Protein AF-A0A833LSD0-F1 (afdb_monomer)

Sequence (113 aa):
MGGLELAQLRVDGWGEDTLPTLRARLAQLRRERMAVIELQVPLLDPASARMATAIEALGFVFSGVSPGVTPAQDRLVYNHVADPGFDYDAPNIHSELGQRLRAQMRAQAAASA

Foldseek 3Di:
DDDQQEAEAEDPDDDPCPLVVVLVVVVVVLVVVHQKYKYKYFPPDPVCVVCVVVCVVSLWAFDAWDDDPDSRRIITITMHGSDPPDDLPPDPDPDPVSVVSSVSNVVSNVVVD

Radius of gyration: 14.32 Å; Cα contacts (8 Å, |Δi|>4): 148; chains: 1; bounding box: 40×34×36 Å

Structure (mmCIF, N/CA/C/O backbone):
data_AF-A0A833LSD0-F1
#
_entry.id   AF-A0A833LSD0-F1
#
loop_
_atom_site.group_PDB
_atom_site.id
_atom_site.type_symbol
_atom_site.label_atom_id
_atom_site.label_alt_id
_atom_site.label_comp_id
_atom_site.label_asym_id
_atom_site.label_entity_id
_atom_site.label_seq_id
_atom_site.pdbx_PDB_ins_code
_atom_site.Cartn_x
_atom_site.Cartn_y
_atom_site.Cartn_z
_atom_site.occupancy
_atom_site.B_iso_or_equiv
_atom_site.auth_seq_id
_atom_site.auth_comp_id
_atom_site.auth_asym_id
_atom_site.auth_atom_id
_atom_site.pdbx_PDB_model_num
ATOM 1 N N . MET A 1 1 ? -27.022 2.837 2.370 1.00 37.03 1 MET A N 1
ATOM 2 C CA . MET A 1 1 ? -25.778 2.150 1.971 1.00 37.03 1 MET A CA 1
ATOM 3 C C . MET A 1 1 ? -24.794 3.229 1.564 1.00 37.03 1 MET A C 1
ATOM 5 O O . MET A 1 1 ? -24.939 3.772 0.478 1.00 37.03 1 MET A O 1
ATOM 9 N N . GLY A 1 2 ? -23.915 3.656 2.472 1.00 48.31 2 GLY A N 1
ATOM 10 C CA . GLY A 1 2 ? -22.852 4.600 2.118 1.00 48.31 2 GLY A CA 1
ATOM 11 C C . GLY A 1 2 ? -21.802 3.843 1.316 1.00 48.31 2 GLY A C 1
ATOM 12 O O . GLY A 1 2 ? -21.337 2.804 1.777 1.00 48.31 2 GLY A O 1
ATOM 13 N N . GLY A 1 3 ? -21.509 4.285 0.094 1.00 56.97 3 GLY A N 1
ATOM 14 C CA . GLY A 1 3 ? -20.391 3.730 -0.665 1.00 56.97 3 GLY A CA 1
ATOM 15 C C . GLY A 1 3 ? -19.083 4.020 0.069 1.00 56.97 3 GLY A C 1
ATOM 16 O O . GLY A 1 3 ? -18.937 5.089 0.655 1.00 56.97 3 GLY A O 1
ATOM 17 N N . LEU A 1 4 ? -18.148 3.071 0.057 1.00 66.25 4 LEU A N 1
ATOM 18 C CA . LEU A 1 4 ? -16.778 3.336 0.490 1.00 66.25 4 LEU A CA 1
ATOM 19 C C . LEU A 1 4 ? -16.165 4.335 -0.496 1.00 66.25 4 LEU A C 1
ATOM 21 O O . LEU A 1 4 ? -15.984 4.011 -1.671 1.00 66.25 4 LEU A O 1
ATOM 25 N N . GLU A 1 5 ? -15.878 5.551 -0.037 1.00 86.62 5 GLU A N 1
ATOM 26 C CA . GLU A 1 5 ? -15.186 6.545 -0.856 1.00 86.62 5 GLU A CA 1
ATOM 27 C C . GLU A 1 5 ? -13.718 6.140 -0.999 1.00 86.62 5 GLU A C 1
ATOM 29 O O . GLU A 1 5 ? -12.926 6.229 -0.057 1.00 86.62 5 GLU A O 1
ATOM 34 N N . LEU A 1 6 ? -13.380 5.646 -2.191 1.00 89.31 6 LEU A N 1
ATOM 35 C CA . LEU A 1 6 ? -12.045 5.193 -2.558 1.00 89.31 6 LEU A CA 1
ATOM 36 C C . LEU A 1 6 ? -11.319 6.281 -3.350 1.00 89.31 6 LEU A C 1
ATOM 38 O O . LEU A 1 6 ? -11.783 6.700 -4.411 1.00 89.31 6 LEU A O 1
ATOM 42 N N . ALA A 1 7 ? -10.146 6.685 -2.873 1.00 94.06 7 ALA A N 1
ATOM 43 C CA . ALA A 1 7 ? -9.191 7.457 -3.657 1.00 94.06 7 ALA A CA 1
ATOM 44 C C . ALA A 1 7 ? -8.123 6.527 -4.228 1.00 94.06 7 ALA A C 1
ATOM 46 O O . ALA A 1 7 ? -7.646 5.632 -3.534 1.00 94.06 7 ALA A O 1
ATOM 47 N N . GLN A 1 8 ? -7.702 6.776 -5.465 1.00 94.69 8 GLN A N 1
ATOM 48 C CA . GLN A 1 8 ? -6.577 6.073 -6.075 1.00 94.69 8 GLN A CA 1
ATOM 49 C C . GLN A 1 8 ? -5.452 7.062 -6.364 1.00 94.69 8 GLN A C 1
ATOM 51 O O . GLN A 1 8 ? -5.643 8.071 -7.044 1.00 94.69 8 GLN A O 1
ATOM 56 N N . LEU A 1 9 ? -4.268 6.755 -5.852 1.00 95.25 9 LEU A N 1
ATOM 57 C CA . LEU A 1 9 ? -3.020 7.434 -6.149 1.00 95.25 9 LEU A CA 1
ATOM 58 C C . LEU A 1 9 ? -2.149 6.513 -6.991 1.00 95.25 9 LEU A C 1
ATOM 60 O O . LEU A 1 9 ? -1.999 5.325 -6.707 1.00 95.25 9 LEU A O 1
ATOM 64 N N . ARG A 1 10 ? -1.534 7.079 -8.022 1.00 94.62 10 ARG A N 1
ATOM 65 C CA . ARG A 1 10 ? -0.635 6.354 -8.909 1.00 94.62 10 ARG A CA 1
ATOM 66 C C . ARG A 1 10 ? 0.699 7.075 -8.984 1.00 94.62 10 ARG A C 1
ATOM 68 O O . ARG A 1 10 ? 0.742 8.275 -9.235 1.00 94.62 10 ARG A O 1
ATOM 75 N N . VAL A 1 11 ? 1.776 6.328 -8.774 1.00 94.12 11 VAL A N 1
ATOM 76 C CA . VAL A 1 11 ? 3.145 6.797 -9.002 1.00 94.12 11 VAL A CA 1
ATOM 77 C C . VAL A 1 11 ? 3.595 6.248 -10.344 1.00 94.12 11 VAL A C 1
ATOM 79 O O . VAL A 1 11 ? 3.687 5.035 -10.516 1.00 94.12 11 VAL A O 1
ATOM 82 N N . ASP A 1 12 ? 3.844 7.124 -11.309 1.00 89.94 12 ASP A N 1
ATOM 83 C CA . ASP A 1 12 ? 4.351 6.722 -12.627 1.00 89.94 12 ASP A CA 1
ATOM 84 C C . ASP A 1 12 ? 5.882 6.719 -12.697 1.00 89.94 12 ASP A C 1
ATOM 86 O O . ASP A 1 12 ? 6.455 6.057 -13.556 1.00 89.94 12 ASP A O 1
ATOM 90 N N . GLY A 1 13 ? 6.547 7.398 -11.760 1.00 87.38 13 GLY A N 1
ATOM 91 C CA . GLY A 1 13 ? 7.999 7.410 -11.638 1.00 87.38 13 GLY A CA 1
ATOM 92 C C . GLY A 1 13 ? 8.463 7.976 -10.299 1.00 87.38 13 GLY A C 1
ATOM 93 O O . GLY A 1 13 ? 7.732 8.703 -9.617 1.00 87.38 13 GLY A O 1
ATOM 94 N N . TRP A 1 14 ? 9.692 7.631 -9.926 1.00 89.88 14 TRP A N 1
ATOM 95 C CA . TRP A 1 14 ? 10.314 8.054 -8.677 1.00 89.88 14 TRP A CA 1
ATOM 96 C C . TRP A 1 14 ? 11.305 9.194 -8.912 1.00 89.88 14 TRP A C 1
ATOM 98 O O . TRP A 1 14 ? 12.253 9.058 -9.681 1.00 89.88 14 TRP A O 1
ATOM 108 N N . GLY A 1 15 ? 11.094 10.306 -8.215 1.00 89.56 15 GLY A N 1
ATOM 109 C CA . GLY A 1 15 ? 12.023 11.426 -8.102 1.00 89.56 15 GLY A CA 1
ATOM 110 C C . GLY A 1 15 ? 12.193 11.835 -6.640 1.00 89.56 15 GLY A C 1
ATOM 111 O O . GLY A 1 15 ? 11.536 11.288 -5.751 1.00 89.56 15 GLY A O 1
ATOM 112 N N . GLU A 1 16 ? 13.062 12.812 -6.386 1.00 86.44 16 GLU A N 1
ATOM 113 C CA . GLU A 1 16 ? 13.360 13.290 -5.025 1.00 86.44 16 GLU A CA 1
ATOM 114 C C . GLU A 1 16 ? 12.104 13.815 -4.298 1.00 86.44 16 GLU A C 1
ATOM 116 O O . GLU A 1 16 ? 11.934 13.600 -3.097 1.00 86.44 16 GLU A O 1
ATOM 121 N N . ASP A 1 17 ? 11.157 14.389 -5.046 1.00 90.75 17 ASP A N 1
ATOM 122 C CA . ASP A 1 17 ? 9.934 14.993 -4.505 1.00 90.75 17 ASP A CA 1
ATOM 123 C C . ASP A 1 17 ? 8.738 14.034 -4.393 1.00 90.75 17 ASP A C 1
ATOM 125 O O . ASP A 1 17 ? 7.671 14.427 -3.903 1.00 90.75 17 ASP A O 1
ATOM 129 N N . THR A 1 18 ? 8.871 12.770 -4.817 1.00 91.88 18 THR A N 1
ATOM 130 C CA . THR A 1 18 ? 7.730 11.839 -4.862 1.00 91.88 18 THR A CA 1
ATOM 131 C C . THR A 1 18 ? 7.163 11.571 -3.467 1.00 91.88 18 THR A C 1
ATOM 133 O O . THR A 1 18 ? 5.950 11.658 -3.274 1.00 91.88 18 THR A O 1
ATOM 136 N N . LEU A 1 19 ? 8.012 11.297 -2.470 1.00 92.06 19 LEU A N 1
ATOM 137 C CA . LEU A 1 19 ? 7.556 11.043 -1.096 1.00 92.06 19 LEU A CA 1
ATOM 138 C C . LEU A 1 19 ? 6.952 12.286 -0.417 1.00 92.06 19 LEU A C 1
ATOM 140 O O . LEU A 1 19 ? 5.851 12.174 0.134 1.00 92.06 19 LEU A O 1
ATOM 144 N N . PRO A 1 20 ? 7.593 13.474 -0.459 1.00 93.25 20 PRO A N 1
ATOM 145 C CA . PRO A 1 20 ? 6.971 14.712 0.007 1.00 93.25 20 PRO A CA 1
ATOM 146 C C . PRO A 1 20 ? 5.598 14.968 -0.623 1.00 93.25 20 PRO A C 1
ATOM 148 O O . PRO A 1 20 ? 4.647 15.302 0.091 1.00 93.25 20 PRO A O 1
ATOM 151 N N . THR A 1 21 ? 5.476 14.748 -1.935 1.00 94.25 21 THR A N 1
ATOM 152 C CA . THR A 1 21 ? 4.219 14.917 -2.673 1.00 94.25 21 THR A CA 1
ATOM 153 C C . THR A 1 21 ? 3.167 13.908 -2.224 1.00 94.25 21 THR A C 1
ATOM 155 O O . THR A 1 21 ? 2.032 14.292 -1.937 1.00 94.25 21 THR A O 1
ATOM 158 N N . LEU A 1 22 ? 3.539 12.632 -2.093 1.00 94.38 22 LEU A N 1
ATOM 159 C CA . LEU A 1 22 ? 2.652 11.567 -1.621 1.00 94.38 22 LEU A CA 1
ATOM 160 C C . LEU A 1 22 ? 2.101 11.878 -0.226 1.00 94.38 22 LEU A C 1
ATOM 162 O O . LEU A 1 22 ? 0.896 11.783 -0.004 1.00 94.38 22 LEU A O 1
ATOM 166 N N . ARG A 1 23 ? 2.958 12.330 0.696 1.00 94.00 23 ARG A N 1
ATOM 167 C CA . ARG A 1 23 ? 2.546 12.749 2.042 1.00 94.00 23 ARG A CA 1
ATOM 168 C C . ARG A 1 23 ? 1.565 13.923 2.004 1.00 94.00 23 ARG A C 1
ATOM 170 O O . ARG A 1 23 ? 0.569 13.913 2.726 1.00 94.00 23 ARG A O 1
ATOM 177 N N . ALA A 1 24 ? 1.823 14.928 1.167 1.00 94.69 24 ALA A N 1
ATOM 178 C CA . ALA A 1 24 ? 0.929 16.076 1.020 1.00 94.69 24 ALA A CA 1
ATOM 179 C C . ALA A 1 24 ? -0.445 15.665 0.460 1.00 94.69 24 ALA A C 1
ATOM 181 O O . ALA A 1 24 ? -1.476 16.114 0.968 1.00 94.69 24 ALA A O 1
ATOM 182 N N . ARG A 1 25 ? -0.466 14.767 -0.535 1.00 94.56 25 ARG A N 1
ATOM 183 C CA . ARG A 1 25 ? -1.700 14.202 -1.103 1.00 94.56 25 ARG A CA 1
ATOM 184 C C . ARG A 1 25 ? -2.463 13.357 -0.093 1.00 94.56 25 ARG A C 1
ATOM 186 O O . ARG A 1 25 ? -3.663 13.549 0.050 1.00 94.56 25 ARG A O 1
ATOM 193 N N . LEU A 1 26 ? -1.780 12.507 0.669 1.00 92.75 26 LEU A N 1
ATOM 194 C CA . LEU A 1 26 ? -2.393 11.732 1.747 1.00 92.75 26 LEU A CA 1
ATOM 195 C C . LEU A 1 26 ? -3.076 12.647 2.776 1.00 92.75 26 LEU A C 1
ATOM 197 O O . LEU A 1 26 ? -4.233 12.433 3.129 1.00 92.75 26 LEU A O 1
ATOM 201 N N . ALA A 1 27 ? -2.397 13.712 3.213 1.00 91.69 27 ALA A N 1
ATOM 202 C CA . ALA A 1 27 ? -2.973 14.681 4.144 1.00 91.69 27 ALA A CA 1
ATOM 203 C C . ALA A 1 27 ? -4.194 15.414 3.559 1.00 91.69 27 ALA A C 1
ATOM 205 O O . ALA A 1 27 ? -5.128 15.732 4.293 1.00 91.69 27 ALA A O 1
ATOM 206 N N . GLN A 1 28 ? -4.194 15.689 2.252 1.00 93.56 28 GLN A N 1
ATOM 207 C CA . GLN A 1 28 ? -5.343 16.263 1.554 1.00 93.56 28 GLN A CA 1
ATOM 208 C C . GLN A 1 28 ? -6.534 15.293 1.543 1.00 93.56 28 GLN A C 1
ATOM 210 O O . GLN A 1 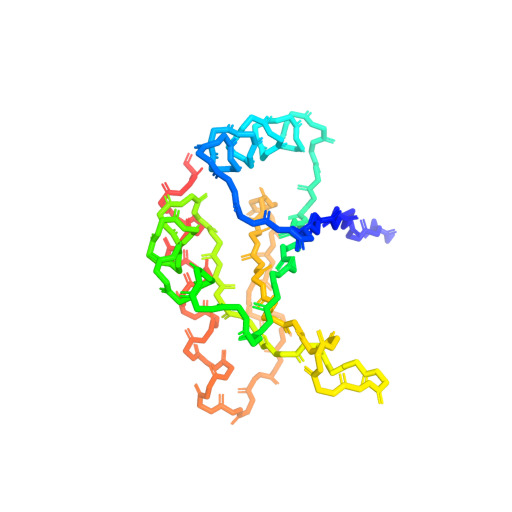28 ? -7.610 15.669 1.999 1.00 93.56 28 GLN A O 1
ATOM 215 N N . LEU A 1 29 ? -6.329 14.046 1.118 1.00 92.25 29 LEU A N 1
ATOM 216 C CA . LEU A 1 29 ? -7.388 13.032 1.029 1.00 92.25 29 LEU A CA 1
ATOM 217 C C . LEU A 1 29 ? -7.999 12.697 2.398 1.00 92.25 29 LEU A C 1
ATOM 219 O O . LEU A 1 29 ? -9.204 12.485 2.508 1.00 92.25 29 LEU A O 1
ATOM 223 N N . ARG A 1 30 ? -7.195 12.734 3.471 1.00 86.94 30 ARG A N 1
ATOM 224 C CA . ARG A 1 30 ? -7.703 12.609 4.849 1.00 86.94 30 ARG A CA 1
ATOM 225 C C . ARG A 1 30 ? -8.660 13.745 5.221 1.00 86.94 30 ARG A C 1
ATOM 227 O O . ARG A 1 30 ? -9.668 13.496 5.873 1.00 86.94 30 ARG A O 1
ATOM 234 N N . ARG A 1 31 ? -8.383 14.987 4.800 1.00 89.31 31 ARG A N 1
ATOM 235 C CA . ARG A 1 31 ? -9.299 16.127 5.020 1.00 89.31 31 ARG A CA 1
ATOM 236 C C . ARG A 1 31 ? -10.578 16.011 4.196 1.00 89.31 31 ARG A C 1
ATOM 238 O O . ARG A 1 31 ? -11.626 16.461 4.648 1.00 89.31 31 ARG A O 1
ATOM 245 N N . GLU A 1 32 ? -10.492 15.393 3.024 1.00 89.94 32 GLU A N 1
ATOM 246 C CA . GLU A 1 32 ? -11.641 15.096 2.160 1.00 89.94 32 GLU A CA 1
ATOM 247 C C . GLU A 1 32 ? -12.495 13.930 2.691 1.00 89.94 32 GLU A C 1
ATOM 249 O O . GLU A 1 32 ? -13.589 13.714 2.189 1.00 89.94 32 GLU A O 1
ATOM 254 N N . ARG A 1 33 ? -12.060 13.263 3.774 1.00 86.75 33 ARG A N 1
ATOM 255 C CA . ARG A 1 33 ? -12.742 12.134 4.434 1.00 86.75 33 ARG A CA 1
ATOM 256 C C . ARG A 1 33 ? -12.883 10.890 3.552 1.00 86.75 33 ARG A C 1
ATOM 258 O O . ARG A 1 33 ? -13.816 10.114 3.736 1.00 86.75 33 ARG A O 1
ATOM 265 N N . MET A 1 34 ? -11.913 10.661 2.664 1.00 90.19 34 MET A N 1
ATOM 266 C CA . MET A 1 34 ? -11.828 9.409 1.909 1.00 90.19 34 MET A CA 1
ATOM 267 C C . MET A 1 34 ? -11.699 8.228 2.872 1.00 90.19 34 MET A C 1
ATOM 269 O O . MET A 1 34 ? -10.853 8.249 3.767 1.00 90.19 34 MET A O 1
ATOM 273 N N . ALA A 1 35 ? -12.518 7.196 2.680 1.00 88.88 35 ALA A N 1
ATOM 274 C CA . ALA A 1 35 ? -12.544 6.028 3.556 1.00 88.88 35 ALA A CA 1
ATOM 275 C C . ALA A 1 35 ? -11.315 5.134 3.342 1.00 88.88 35 ALA A C 1
ATOM 277 O O . ALA A 1 35 ? -10.723 4.618 4.294 1.00 88.88 35 ALA A O 1
ATOM 278 N N . VAL A 1 36 ? -10.917 4.973 2.077 1.00 90.50 36 VAL A N 1
ATOM 279 C CA . VAL A 1 36 ? -9.776 4.151 1.668 1.00 90.50 36 VAL A CA 1
ATOM 280 C C . VAL A 1 36 ? -8.962 4.899 0.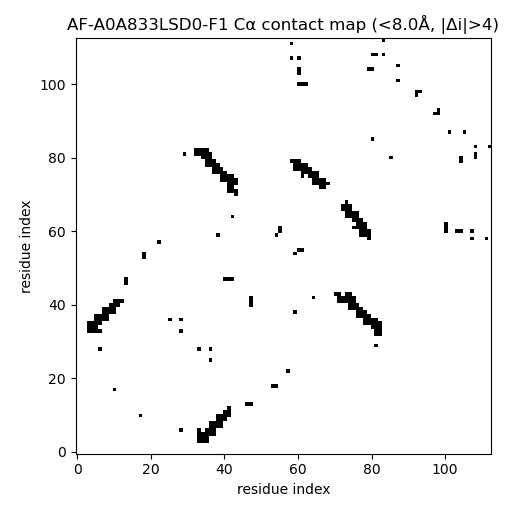622 1.00 90.50 36 VAL A C 1
ATOM 282 O O . VAL A 1 36 ? -9.508 5.534 -0.281 1.00 90.50 36 VAL A O 1
ATOM 285 N N . ILE A 1 37 ? -7.641 4.817 0.737 1.00 94.56 37 ILE A N 1
ATOM 286 C CA . ILE A 1 37 ? -6.702 5.378 -0.229 1.00 94.56 37 ILE A CA 1
ATOM 287 C C . ILE A 1 37 ? -5.829 4.237 -0.738 1.00 94.56 37 ILE A C 1
ATOM 289 O O . ILE A 1 37 ? -5.024 3.677 0.007 1.00 94.56 37 ILE A O 1
ATOM 293 N N . GLU A 1 38 ? -5.984 3.907 -2.012 1.00 95.56 38 GLU A N 1
ATOM 294 C CA . GLU A 1 38 ? -5.152 2.935 -2.707 1.00 95.56 38 GLU A CA 1
ATOM 295 C C . GLU A 1 38 ? -3.975 3.654 -3.372 1.00 95.56 38 GLU A C 1
ATOM 297 O O . GLU A 1 38 ? -4.147 4.666 -4.049 1.00 95.56 38 GLU A O 1
ATOM 302 N N . LEU A 1 39 ? -2.771 3.126 -3.198 1.00 96.88 39 LEU A N 1
ATOM 303 C CA . LEU A 1 39 ? -1.553 3.588 -3.841 1.00 96.88 39 LEU A CA 1
ATOM 304 C C . LEU A 1 39 ? -1.014 2.492 -4.758 1.00 96.88 39 LEU A C 1
ATOM 306 O O . LEU A 1 39 ? -0.719 1.385 -4.315 1.00 96.88 39 LEU A O 1
ATOM 310 N N . GLN A 1 40 ? -0.819 2.833 -6.028 1.00 96.69 40 GLN A N 1
ATOM 311 C CA . GLN A 1 40 ? -0.230 1.949 -7.025 1.00 96.69 40 GLN A CA 1
ATOM 312 C C . GLN A 1 40 ? 1.153 2.458 -7.435 1.00 96.69 40 GLN A C 1
ATOM 314 O O . GLN A 1 40 ? 1.282 3.571 -7.956 1.00 96.69 40 GLN A O 1
ATOM 319 N N . VAL A 1 41 ? 2.179 1.623 -7.276 1.00 96.25 41 VAL A N 1
ATOM 320 C CA . VAL A 1 41 ? 3.561 1.938 -7.680 1.00 96.25 41 VAL A CA 1
ATOM 321 C C . VAL A 1 41 ? 4.079 0.930 -8.711 1.00 96.25 41 VAL A C 1
ATOM 323 O O . VAL A 1 41 ? 3.595 -0.202 -8.729 1.00 96.25 41 VAL A O 1
ATOM 326 N N . PRO A 1 42 ? 5.029 1.296 -9.591 1.00 94.69 42 PRO A N 1
ATOM 327 C CA . PRO A 1 42 ? 5.502 0.402 -10.648 1.00 94.69 42 PRO A CA 1
ATOM 328 C C . PRO A 1 42 ? 6.202 -0.827 -10.056 1.00 94.69 42 PRO A C 1
ATOM 330 O O . PRO A 1 42 ? 7.086 -0.675 -9.214 1.00 94.69 42 PRO A O 1
ATOM 333 N N . LEU A 1 43 ? 5.836 -2.039 -10.479 1.00 93.62 43 LEU A N 1
ATOM 334 C CA . LEU A 1 43 ? 6.397 -3.270 -9.909 1.00 93.62 43 LEU A CA 1
ATOM 335 C C . LEU A 1 43 ? 7.852 -3.498 -10.332 1.00 93.62 43 LEU A C 1
ATOM 337 O O . LEU A 1 43 ? 8.674 -3.891 -9.509 1.00 93.62 43 LEU A O 1
ATOM 341 N N . LEU A 1 44 ? 8.174 -3.237 -11.602 1.00 92.50 44 LEU A N 1
ATOM 342 C CA . LEU A 1 44 ? 9.508 -3.488 -12.158 1.00 92.50 44 LEU A CA 1
ATOM 343 C C . LEU A 1 44 ? 10.514 -2.351 -11.925 1.00 92.50 44 LEU A C 1
ATOM 345 O O . LEU A 1 44 ? 11.677 -2.500 -12.292 1.00 92.50 44 LEU A O 1
ATOM 349 N N . ASP A 1 45 ? 10.107 -1.233 -11.319 1.00 92.56 45 ASP A N 1
ATOM 350 C CA . ASP A 1 45 ? 11.037 -0.152 -10.982 1.00 92.56 45 ASP A CA 1
ATOM 351 C C . ASP A 1 45 ? 11.780 -0.471 -9.665 1.00 92.56 45 ASP A C 1
ATOM 353 O O . ASP A 1 45 ? 11.145 -0.559 -8.607 1.00 92.56 45 ASP A O 1
ATOM 357 N N . PRO A 1 46 ? 13.124 -0.591 -9.665 1.00 91.44 46 PRO A N 1
ATOM 358 C CA . PRO A 1 46 ? 13.902 -0.857 -8.452 1.00 91.44 46 PRO A CA 1
ATOM 359 C C . PRO A 1 46 ? 13.765 0.219 -7.364 1.00 91.44 46 PRO A C 1
ATOM 361 O O . PRO A 1 46 ? 14.048 -0.033 -6.189 1.00 91.44 46 PRO A O 1
ATOM 364 N N . ALA A 1 47 ? 13.373 1.447 -7.716 1.00 92.62 47 ALA A N 1
ATOM 365 C CA . ALA A 1 47 ? 13.063 2.479 -6.733 1.00 92.62 47 ALA A CA 1
ATOM 366 C C . ALA A 1 47 ? 11.834 2.124 -5.883 1.00 92.62 47 ALA A C 1
ATOM 368 O O . ALA A 1 47 ? 11.841 2.432 -4.693 1.00 92.62 47 ALA A O 1
ATOM 369 N N . SER A 1 48 ? 10.856 1.384 -6.413 1.00 92.56 48 SER A N 1
ATOM 370 C CA . SER A 1 48 ? 9.681 0.949 -5.643 1.00 92.56 48 SER A CA 1
ATOM 371 C C . SER A 1 48 ? 10.067 0.084 -4.443 1.00 92.56 48 SER A C 1
ATOM 373 O O . SER A 1 48 ? 9.568 0.303 -3.342 1.00 92.56 48 SER A O 1
ATOM 375 N N . ALA A 1 49 ? 11.021 -0.838 -4.617 1.00 90.94 49 ALA A N 1
ATOM 376 C CA . ALA A 1 49 ? 11.526 -1.665 -3.520 1.00 90.94 49 ALA A CA 1
ATOM 377 C C . ALA A 1 49 ? 12.231 -0.827 -2.441 1.00 90.94 49 ALA A C 1
ATOM 379 O O . ALA A 1 49 ? 12.037 -1.052 -1.249 1.00 90.94 49 ALA A O 1
ATOM 380 N N . ARG A 1 50 ? 13.012 0.181 -2.851 1.00 91.56 50 ARG A N 1
ATOM 381 C CA . ARG A 1 50 ? 13.692 1.098 -1.920 1.00 91.56 50 ARG A CA 1
ATOM 382 C C . ARG A 1 50 ? 12.701 1.962 -1.142 1.00 91.56 50 ARG A C 1
ATOM 384 O O . ARG A 1 50 ? 12.954 2.280 0.015 1.00 91.56 50 ARG A O 1
ATOM 391 N N . MET A 1 51 ? 11.590 2.346 -1.768 1.00 93.44 51 MET A N 1
ATOM 392 C CA . MET A 1 51 ?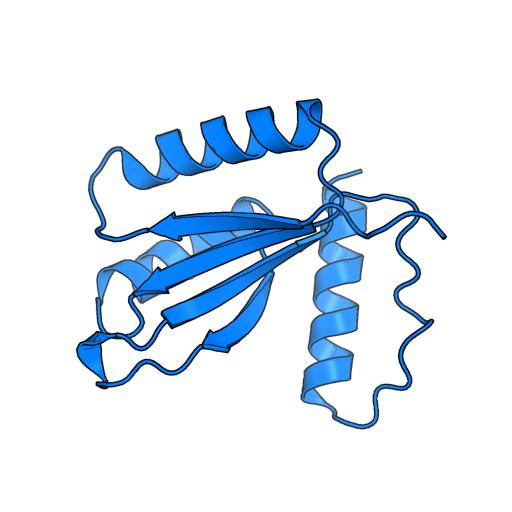 10.581 3.218 -1.164 1.00 93.44 51 MET A CA 1
ATOM 393 C C . MET A 1 51 ? 9.543 2.471 -0.326 1.00 93.44 51 MET A C 1
ATOM 395 O O . MET A 1 51 ? 8.814 3.124 0.415 1.00 93.44 51 MET A O 1
ATOM 399 N N . ALA A 1 52 ? 9.495 1.136 -0.378 1.00 91.88 52 ALA A N 1
ATOM 400 C CA . ALA A 1 52 ? 8.507 0.325 0.333 1.00 91.88 52 ALA A CA 1
ATOM 401 C C . ALA A 1 52 ? 8.404 0.680 1.827 1.00 91.88 52 ALA A C 1
ATOM 403 O O . ALA A 1 52 ? 7.325 1.026 2.298 1.00 91.88 52 ALA A O 1
ATOM 404 N N . THR A 1 53 ? 9.528 0.721 2.549 1.00 92.25 53 THR A N 1
ATOM 405 C CA . THR A 1 53 ? 9.536 1.078 3.979 1.00 92.25 53 THR A CA 1
ATOM 406 C C . THR A 1 53 ? 9.037 2.502 4.233 1.00 92.25 53 THR A C 1
ATOM 408 O O . THR A 1 53 ? 8.357 2.754 5.223 1.00 92.25 53 THR A O 1
ATOM 411 N N . ALA A 1 54 ? 9.342 3.447 3.341 1.00 93.50 54 ALA A N 1
ATOM 412 C CA . ALA A 1 54 ? 8.881 4.826 3.481 1.00 93.50 54 ALA A CA 1
ATOM 413 C C . ALA A 1 54 ? 7.375 4.964 3.204 1.00 93.50 54 ALA A C 1
ATOM 415 O O . ALA A 1 54 ? 6.6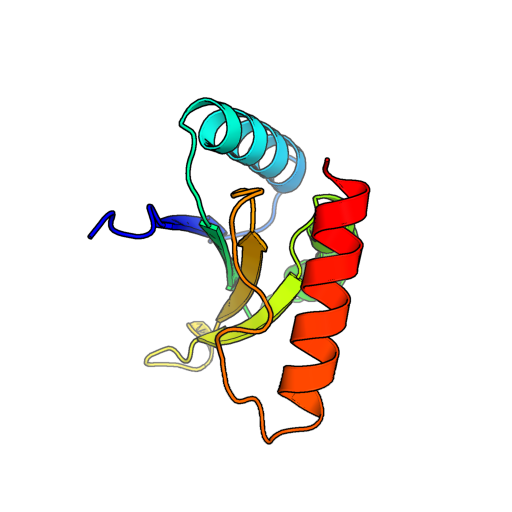96 5.736 3.875 1.00 93.50 54 ALA A O 1
ATOM 416 N N . ILE A 1 55 ? 6.848 4.200 2.245 1.00 94.25 55 ILE A N 1
ATOM 417 C CA . ILE A 1 55 ? 5.411 4.101 1.961 1.00 94.25 55 ILE A CA 1
ATOM 418 C C . ILE A 1 55 ? 4.682 3.502 3.169 1.00 94.25 55 ILE A C 1
ATOM 420 O O . ILE A 1 55 ? 3.684 4.057 3.626 1.00 94.25 55 ILE A O 1
ATOM 424 N N . GLU A 1 56 ? 5.209 2.415 3.727 1.00 92.00 56 GLU A N 1
ATOM 425 C CA . GLU A 1 56 ? 4.645 1.761 4.911 1.00 92.00 56 GLU A CA 1
ATOM 426 C C . GLU A 1 56 ? 4.655 2.683 6.135 1.00 92.00 56 GLU A C 1
ATOM 428 O O . GLU A 1 56 ? 3.661 2.767 6.853 1.00 92.00 56 GLU A O 1
ATOM 433 N N . ALA A 1 57 ? 5.715 3.477 6.317 1.00 91.44 57 ALA A N 1
ATO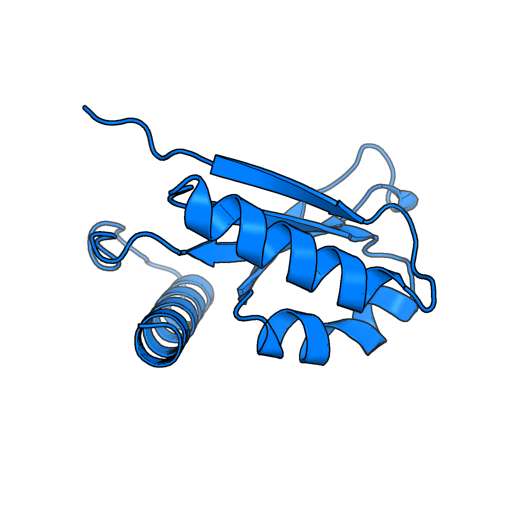M 434 C CA . ALA A 1 57 ? 5.792 4.489 7.371 1.00 91.44 57 ALA A CA 1
ATOM 435 C C . ALA A 1 57 ? 4.749 5.619 7.230 1.00 91.44 57 ALA A C 1
ATOM 437 O O . ALA A 1 57 ? 4.410 6.264 8.222 1.00 91.44 57 ALA A O 1
ATOM 438 N N . LEU A 1 58 ? 4.216 5.864 6.025 1.00 91.38 58 LEU A N 1
ATOM 439 C CA . LEU A 1 58 ? 3.084 6.779 5.808 1.00 91.38 58 LEU A CA 1
ATOM 440 C C . LEU A 1 58 ? 1.728 6.140 6.153 1.00 91.38 58 LEU A C 1
ATOM 442 O O . LEU A 1 58 ? 0.702 6.817 6.124 1.00 91.38 58 LEU A O 1
ATOM 446 N N . GLY A 1 59 ? 1.722 4.852 6.488 1.00 90.88 59 GLY A N 1
ATOM 447 C CA . GLY A 1 59 ? 0.552 4.095 6.904 1.00 90.88 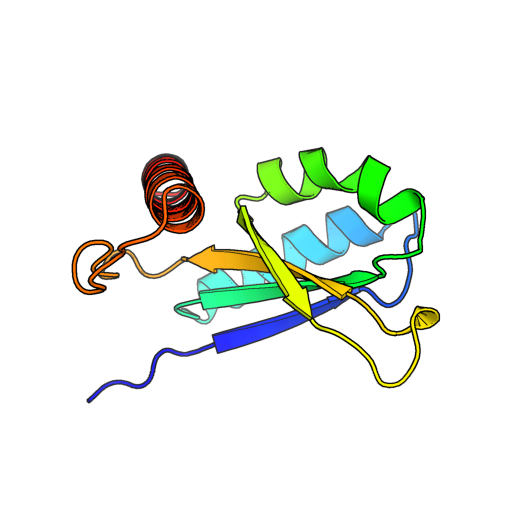59 GLY A CA 1
ATOM 448 C C . GLY A 1 59 ? -0.158 3.334 5.799 1.00 90.88 59 GLY A C 1
ATOM 449 O O . GLY A 1 59 ? -1.319 2.960 5.956 1.00 90.88 59 GLY A O 1
ATOM 450 N N . PHE A 1 60 ? 0.528 3.107 4.689 1.00 93.62 60 PHE A N 1
ATOM 451 C CA . PHE A 1 60 ? 0.079 2.206 3.642 1.00 93.62 60 PHE A CA 1
ATOM 452 C C . PHE A 1 60 ? 0.467 0.760 3.971 1.00 93.62 60 PHE A C 1
ATOM 454 O O . PHE A 1 60 ? 1.563 0.495 4.449 1.00 93.62 60 PHE A O 1
ATOM 461 N N . VAL A 1 61 ? -0.407 -0.192 3.663 1.00 92.25 61 VAL A N 1
ATOM 462 C CA . VAL A 1 61 ? -0.143 -1.628 3.822 1.00 92.25 61 VAL A CA 1
ATOM 463 C C . VAL A 1 61 ? -0.111 -2.275 2.447 1.00 92.25 61 VAL A C 1
ATOM 465 O O . VAL A 1 61 ? -1.049 -2.102 1.668 1.00 92.25 61 VAL A O 1
ATOM 468 N N . PHE A 1 62 ? 0.951 -3.023 2.135 1.00 92.38 62 PHE A N 1
ATOM 469 C CA . PHE A 1 62 ? 1.003 -3.805 0.900 1.00 92.38 62 PHE A CA 1
ATOM 470 C C . PHE A 1 62 ? -0.161 -4.794 0.870 1.00 92.38 62 PHE A C 1
ATOM 472 O O . PHE A 1 62 ? -0.364 -5.542 1.817 1.00 92.38 62 PHE A O 1
ATOM 479 N N . SER A 1 63 ? -0.922 -4.800 -0.217 1.00 89.38 63 SER A N 1
ATOM 480 C CA . SER A 1 63 ? -2.187 -5.538 -0.313 1.00 89.38 63 SER A CA 1
ATOM 481 C C . SER A 1 63 ? -2.278 -6.442 -1.538 1.00 89.38 63 SER A C 1
ATOM 483 O O . SER A 1 63 ? -3.154 -7.302 -1.594 1.00 89.38 63 SER A O 1
ATOM 485 N N . GLY A 1 64 ? -1.354 -6.303 -2.491 1.00 91.62 64 GLY A N 1
ATOM 486 C CA . GLY A 1 64 ? -1.278 -7.199 -3.633 1.00 91.62 64 GLY A CA 1
ATOM 487 C C . GLY A 1 64 ? -0.581 -6.592 -4.839 1.00 91.62 64 GLY A 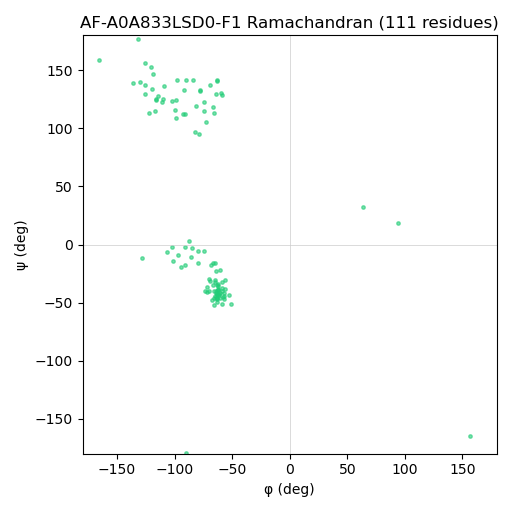C 1
ATOM 488 O O . GLY A 1 64 ? 0.103 -5.573 -4.760 1.00 91.62 64 GLY A O 1
ATOM 489 N N . VAL A 1 65 ? -0.774 -7.251 -5.973 1.00 93.38 65 VAL A N 1
ATOM 490 C CA . VAL A 1 65 ? -0.261 -6.838 -7.277 1.00 93.38 65 VAL A CA 1
ATOM 491 C C . VAL A 1 65 ? -1.450 -6.630 -8.201 1.00 93.38 65 VAL A C 1
ATOM 493 O O . VAL A 1 65 ? -2.347 -7.469 -8.240 1.00 93.38 65 VAL A O 1
ATOM 496 N N . SER A 1 66 ? -1.449 -5.523 -8.935 1.00 93.81 66 SER A N 1
ATOM 497 C CA . SER A 1 66 ? -2.373 -5.262 -10.033 1.00 93.81 66 SER A CA 1
ATOM 498 C C . SER A 1 66 ? -1.657 -5.585 -11.345 1.00 93.81 66 SER A C 1
ATOM 500 O O . SER A 1 66 ? -0.712 -4.865 -11.694 1.00 93.81 66 SER A O 1
ATOM 502 N N . PRO A 1 67 ? -2.032 -6.676 -12.039 1.00 93.06 67 PRO A N 1
ATOM 503 C CA . PRO A 1 67 ? -1.408 -7.048 -13.300 1.00 93.06 67 PRO A CA 1
ATOM 504 C C . PRO A 1 67 ? -1.771 -6.065 -14.412 1.00 93.06 67 PRO A C 1
ATOM 506 O O . PRO A 1 67 ? -2.928 -5.665 -14.560 1.00 93.06 67 PRO A O 1
ATOM 509 N N . GLY A 1 68 ? -0.779 -5.698 -15.213 1.00 90.81 68 GLY A N 1
ATOM 510 C CA . GLY A 1 68 ? -0.962 -4.924 -16.430 1.00 90.81 68 GLY A CA 1
ATOM 511 C C . GLY A 1 68 ? -1.181 -5.803 -17.663 1.00 90.81 68 GLY A C 1
ATOM 512 O O . GLY A 1 68 ? -1.177 -7.030 -17.598 1.00 90.81 68 GLY A O 1
ATOM 513 N N . VAL A 1 69 ? -1.337 -5.167 -18.831 1.00 89.75 69 VAL A N 1
ATOM 514 C CA . VAL A 1 69 ? -1.363 -5.890 -20.121 1.00 89.75 69 VAL A CA 1
ATOM 515 C C . VAL A 1 69 ? 0.031 -6.429 -20.462 1.00 89.75 69 VAL A C 1
ATOM 517 O O . VAL A 1 69 ? 0.167 -7.458 -21.118 1.00 89.75 69 VAL A O 1
ATOM 520 N N . THR A 1 70 ? 1.077 -5.742 -19.999 1.00 90.62 70 THR A N 1
ATOM 521 C CA . THR A 1 70 ? 2.475 -6.179 -20.095 1.00 90.62 70 THR A CA 1
ATOM 522 C C . THR A 1 70 ? 3.131 -6.171 -18.710 1.00 90.62 70 THR A C 1
ATOM 524 O O . THR A 1 70 ? 2.71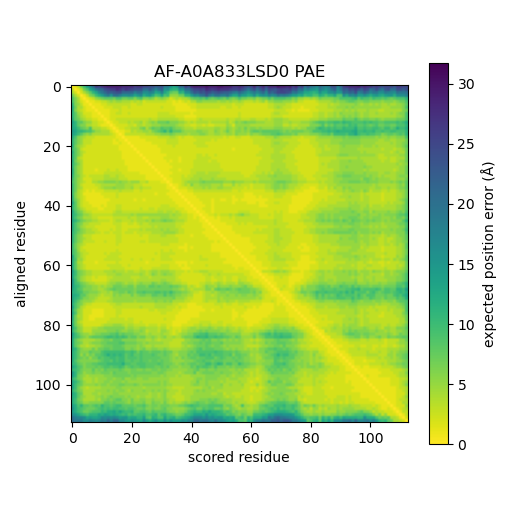4 -5.375 -17.869 1.00 90.62 70 THR A O 1
ATOM 527 N N . PRO A 1 71 ? 4.205 -6.952 -18.472 1.00 84.19 71 PRO A N 1
ATOM 528 C CA . PRO A 1 71 ? 4.898 -6.955 -17.177 1.00 84.19 71 PRO A CA 1
ATOM 529 C C . PRO A 1 71 ? 5.404 -5.573 -16.732 1.00 84.19 71 PRO A C 1
ATOM 531 O O . PRO A 1 71 ? 5.428 -5.256 -15.549 1.00 84.19 71 PRO A O 1
ATOM 534 N N . ALA A 1 72 ? 5.763 -4.702 -17.683 1.00 87.75 72 ALA A N 1
ATOM 535 C CA . ALA A 1 72 ? 6.161 -3.316 -17.408 1.00 87.75 72 ALA A CA 1
ATOM 536 C C . ALA A 1 72 ? 5.029 -2.448 -16.835 1.00 87.75 72 ALA A C 1
ATOM 538 O O . ALA A 1 72 ? 5.283 -1.367 -16.309 1.00 87.75 72 ALA A O 1
ATOM 539 N N . GLN A 1 73 ? 3.786 -2.910 -16.947 1.00 91.06 73 GLN A N 1
ATOM 540 C CA . GLN A 1 73 ? 2.599 -2.246 -16.427 1.00 91.06 73 GLN A CA 1
ATOM 541 C C . GLN A 1 73 ? 2.095 -2.873 -15.124 1.00 91.06 73 GLN A C 1
ATOM 543 O O . GLN A 1 73 ? 1.130 -2.350 -14.566 1.00 91.06 73 GLN A O 1
ATOM 548 N N . ASP A 1 74 ? 2.727 -3.944 -14.634 1.00 94.88 74 ASP A N 1
ATOM 549 C CA . ASP A 1 74 ? 2.398 -4.514 -13.332 1.00 94.88 74 ASP A CA 1
ATOM 550 C C . ASP A 1 74 ? 2.691 -3.496 -12.230 1.00 94.88 74 ASP A C 1
ATOM 552 O O . ASP A 1 74 ? 3.691 -2.763 -12.260 1.00 94.88 74 ASP A O 1
ATOM 556 N N . ARG A 1 75 ? 1.807 -3.441 -11.236 1.00 95.75 75 ARG A N 1
ATOM 557 C CA . ARG A 1 75 ? 1.910 -2.488 -10.131 1.00 95.75 75 ARG A CA 1
ATOM 558 C C . ARG A 1 75 ? 1.76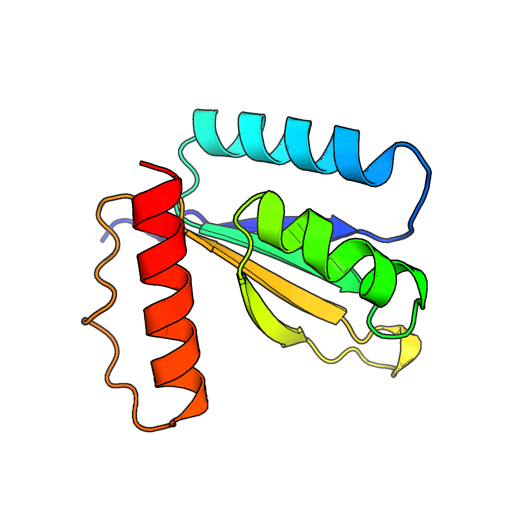6 -3.168 -8.787 1.00 95.75 75 ARG A C 1
ATOM 560 O O . ARG A 1 75 ? 0.913 -4.029 -8.604 1.00 95.75 75 ARG A O 1
ATOM 567 N N . LEU A 1 76 ? 2.572 -2.731 -7.828 1.00 95.56 76 LEU A N 1
ATOM 568 C CA . LEU A 1 76 ? 2.363 -3.056 -6.422 1.00 95.56 76 LEU A CA 1
ATOM 569 C C . LEU A 1 76 ? 1.239 -2.169 -5.889 1.00 95.56 76 LEU A C 1
ATOM 571 O O . LEU A 1 76 ? 1.241 -0.958 -6.125 1.00 95.56 76 LEU A O 1
ATOM 575 N N . VAL A 1 77 ? 0.298 -2.777 -5.175 1.00 95.56 77 VAL A N 1
ATOM 576 C CA . VAL A 1 77 ? -0.878 -2.112 -4.617 1.00 95.56 77 VAL A CA 1
ATOM 577 C C . VAL A 1 77 ? -0.749 -2.048 -3.107 1.00 95.56 77 VAL A C 1
ATOM 579 O O . VAL A 1 77 ? -0.618 -3.072 -2.428 1.00 95.56 77 VAL A O 1
ATOM 582 N N . TYR A 1 78 ? -0.849 -0.840 -2.577 1.00 95.38 78 TYR A N 1
ATOM 583 C CA . TYR A 1 78 ? -0.888 -0.573 -1.153 1.00 95.38 78 TYR A CA 1
ATOM 584 C C . TYR A 1 78 ? -2.199 0.105 -0.785 1.00 95.38 78 TYR A C 1
ATOM 586 O O . TYR A 1 78 ? -2.716 0.906 -1.553 1.00 95.38 78 TYR A O 1
ATOM 594 N N . ASN A 1 79 ? -2.712 -0.168 0.407 1.00 92.75 79 ASN A N 1
ATOM 595 C CA . ASN A 1 79 ? -3.954 0.418 0.888 1.00 92.75 79 ASN A CA 1
ATOM 596 C C . ASN A 1 79 ? -3.756 1.097 2.242 1.00 92.75 79 ASN A C 1
ATOM 598 O O . ASN A 1 79 ? -3.103 0.555 3.132 1.00 92.75 79 ASN A O 1
ATOM 602 N N . HIS A 1 80 ? -4.340 2.282 2.388 1.00 91.88 80 HIS A N 1
ATOM 603 C CA . HIS A 1 80 ? -4.463 3.010 3.644 1.00 91.88 80 HIS A CA 1
ATOM 604 C C . HIS A 1 80 ? -5.948 3.147 3.981 1.00 91.88 80 HIS A C 1
ATOM 606 O O . HIS A 1 80 ? -6.698 3.793 3.248 1.00 91.88 80 HIS A O 1
ATOM 612 N N . VAL A 1 81 ? -6.375 2.525 5.080 1.00 89.81 81 VAL A N 1
ATOM 613 C CA . VAL A 1 81 ? -7.749 2.636 5.584 1.00 89.81 81 VAL A CA 1
ATOM 614 C C . VAL A 1 81 ? -7.795 3.806 6.559 1.00 89.81 81 VAL A C 1
ATOM 616 O O . VAL A 1 81 ? -7.169 3.758 7.616 1.00 89.81 81 VAL A O 1
ATOM 619 N N . ALA A 1 82 ? -8.504 4.866 6.175 1.00 87.06 82 ALA A N 1
ATOM 620 C CA . ALA A 1 82 ? -8.624 6.093 6.959 1.00 87.06 82 ALA A CA 1
ATOM 621 C C . ALA A 1 82 ? -9.956 6.187 7.720 1.00 87.06 82 ALA A C 1
ATOM 623 O O . ALA A 1 82 ? -10.082 7.024 8.613 1.00 87.06 82 ALA A O 1
ATOM 624 N N . ASP A 1 83 ? -10.938 5.345 7.384 1.00 84.88 83 ASP A N 1
ATOM 625 C CA . ASP A 1 83 ? -12.222 5.285 8.081 1.00 84.88 83 ASP A CA 1
ATOM 626 C C . ASP A 1 83 ? -12.086 4.586 9.453 1.00 84.88 83 ASP A C 1
ATOM 628 O O . ASP A 1 83 ? -11.813 3.380 9.498 1.00 84.88 83 ASP A O 1
ATOM 632 N N . PRO A 1 84 ? -12.300 5.294 10.581 1.00 78.62 84 PRO A N 1
ATOM 633 C CA . PRO A 1 84 ? -12.266 4.687 11.912 1.00 78.62 84 PRO A CA 1
ATOM 634 C C . PRO A 1 84 ? -13.429 3.711 12.157 1.00 78.62 84 PRO A C 1
ATOM 636 O O . PRO A 1 84 ? -13.360 2.907 13.083 1.00 78.62 84 PRO A O 1
ATOM 639 N N . GLY A 1 85 ? -14.494 3.778 11.352 1.00 83.31 85 GLY A N 1
ATOM 640 C CA . GLY A 1 85 ? -15.646 2.881 11.409 1.00 83.31 85 GLY A CA 1
ATOM 641 C C . GLY A 1 85 ? -15.490 1.601 10.587 1.00 83.31 85 GLY A C 1
ATOM 642 O O . GLY A 1 85 ? -16.438 0.818 10.519 1.00 83.31 85 GLY A O 1
ATOM 643 N N . PHE A 1 86 ? -14.334 1.373 9.953 1.00 84.44 86 PHE A N 1
ATOM 644 C CA . PHE A 1 86 ? -14.123 0.192 9.122 1.00 84.44 86 PHE A CA 1
ATOM 645 C C . PHE A 1 86 ? -14.132 -1.099 9.956 1.00 84.44 86 PHE A C 1
ATOM 647 O O . PHE A 1 86 ? -13.275 -1.320 10.817 1.00 84.44 86 PHE A O 1
ATOM 654 N N . ASP A 1 87 ? -15.084 -1.987 9.666 1.00 87.81 87 ASP A N 1
ATOM 655 C CA . ASP A 1 87 ? -15.181 -3.294 10.311 1.00 87.81 87 ASP A CA 1
ATOM 656 C C . ASP A 1 87 ? -14.231 -4.309 9.655 1.00 87.81 87 ASP A C 1
ATOM 658 O O . ASP A 1 87 ? -14.538 -4.953 8.650 1.00 87.81 87 ASP A O 1
ATOM 662 N N . TYR A 1 88 ? -13.059 -4.469 10.267 1.00 85.94 88 TYR A N 1
ATOM 663 C CA . TYR A 1 88 ? -12.046 -5.437 9.846 1.00 85.94 88 TYR A CA 1
ATOM 664 C C . TYR A 1 88 ? -12.461 -6.911 10.014 1.00 85.94 88 TYR A C 1
ATOM 666 O O . TYR A 1 88 ? -11.784 -7.775 9.454 1.00 85.94 88 TYR A O 1
ATOM 674 N N . ASP A 1 89 ? -13.505 -7.223 10.790 1.00 87.88 89 ASP A N 1
ATOM 675 C CA . ASP A 1 89 ? -13.983 -8.598 10.999 1.00 87.88 89 ASP A CA 1
ATOM 676 C C . ASP A 1 89 ? -15.160 -8.978 10.095 1.00 87.88 89 ASP A C 1
ATOM 678 O O . ASP A 1 89 ? -15.486 -10.161 10.009 1.00 87.88 89 ASP A O 1
ATOM 682 N N . ALA A 1 90 ? -15.748 -8.022 9.370 1.00 89.00 90 ALA A N 1
ATOM 683 C CA . ALA A 1 90 ? -16.815 -8.305 8.413 1.00 89.00 90 ALA A CA 1
ATOM 684 C C . ALA A 1 90 ? -16.422 -9.337 7.326 1.00 89.00 90 ALA A C 1
ATOM 686 O O . ALA A 1 90 ? -17.263 -10.167 6.966 1.00 89.00 90 ALA A O 1
ATOM 687 N N . PRO A 1 91 ? -15.184 -9.344 6.780 1.00 85.00 91 PRO A N 1
ATOM 688 C CA . PRO A 1 91 ? -14.781 -10.347 5.798 1.00 85.00 91 PRO A CA 1
ATOM 689 C C . PRO A 1 91 ? -14.441 -11.706 6.435 1.00 85.00 91 PRO A C 1
ATOM 691 O O . PRO A 1 91 ? -13.602 -11.806 7.332 1.00 85.00 91 PRO A O 1
ATOM 694 N N . ASN A 1 92 ? -14.985 -12.788 5.869 1.00 90.44 92 ASN A N 1
ATOM 695 C CA . ASN A 1 92 ? -14.574 -14.157 6.198 1.00 90.44 92 ASN A CA 1
ATOM 696 C C . ASN A 1 92 ? -13.259 -14.515 5.486 1.00 90.44 92 ASN A C 1
ATOM 698 O O . ASN A 1 92 ? -13.242 -14.930 4.327 1.00 90.44 92 ASN A O 1
ATOM 702 N N . ILE A 1 93 ? -12.137 -14.333 6.184 1.00 91.06 93 ILE A N 1
ATOM 703 C CA . ILE A 1 93 ? -10.798 -14.562 5.634 1.00 91.06 93 ILE A CA 1
ATOM 704 C C . ILE A 1 93 ? -10.318 -15.989 5.922 1.00 91.06 93 ILE A C 1
ATOM 706 O O . ILE A 1 93 ? -9.972 -16.333 7.053 1.00 91.06 93 ILE A O 1
ATOM 710 N N . HIS A 1 94 ? -10.202 -16.792 4.865 1.00 91.69 94 HIS A N 1
ATOM 711 C CA . HIS A 1 94 ? -9.744 -18.184 4.954 1.00 91.69 94 HIS A CA 1
ATOM 712 C C . HIS A 1 94 ? -8.237 -18.371 4.712 1.00 91.69 94 HIS A C 1
ATOM 714 O O . HIS A 1 94 ? -7.679 -19.392 5.096 1.00 91.69 94 HIS A O 1
ATOM 720 N N . SER A 1 95 ? -7.561 -17.403 4.086 1.00 92.00 95 SER A N 1
ATOM 721 C CA . SER A 1 95 ? -6.127 -17.492 3.776 1.00 92.00 95 SER A CA 1
ATOM 722 C C . SER A 1 95 ? -5.252 -16.937 4.902 1.00 92.00 95 SER A C 1
ATOM 724 O O . SER A 1 95 ? -5.548 -15.855 5.416 1.00 92.00 95 SER A O 1
ATOM 726 N N . GLU A 1 96 ? -4.112 -17.573 5.181 1.00 90.00 96 GLU A N 1
ATOM 727 C CA . GLU A 1 96 ? -3.103 -17.056 6.123 1.00 90.00 96 GLU A CA 1
ATOM 728 C C . GLU A 1 96 ? -2.604 -15.655 5.741 1.00 90.00 96 GLU A C 1
ATOM 730 O O . GLU A 1 96 ? -2.487 -14.774 6.593 1.00 90.00 96 GLU A O 1
ATOM 735 N N . LEU A 1 97 ? -2.360 -15.417 4.445 1.00 85.88 97 LEU A N 1
ATOM 736 C CA . LEU A 1 97 ? -1.952 -14.104 3.941 1.00 85.88 97 LEU A CA 1
ATOM 737 C C . LEU A 1 97 ? -2.994 -13.032 4.277 1.00 85.88 97 LEU A C 1
ATOM 739 O O . LEU A 1 97 ? -2.653 -12.011 4.865 1.00 85.88 97 LEU A O 1
ATOM 743 N N . GLY A 1 98 ? -4.266 -13.277 3.965 1.00 87.25 98 GLY A N 1
ATOM 744 C CA . GLY A 1 98 ? -5.342 -12.347 4.301 1.00 87.25 98 GLY A CA 1
ATOM 745 C C . GLY A 1 98 ? -5.448 -12.080 5.806 1.00 87.25 98 GLY A C 1
ATOM 746 O O . GLY A 1 98 ? -5.697 -10.947 6.211 1.00 87.25 98 GLY A O 1
ATOM 747 N N . GLN A 1 99 ? -5.221 -13.091 6.655 1.00 91.00 99 GLN A N 1
ATOM 748 C CA . GLN A 1 99 ? -5.248 -12.906 8.110 1.00 91.00 99 GLN A CA 1
ATOM 749 C C . GLN A 1 99 ? -4.105 -11.999 8.578 1.00 91.00 99 GLN A C 1
ATOM 751 O O . GLN A 1 99 ? -4.323 -11.119 9.413 1.00 91.00 99 GLN A O 1
ATOM 756 N N . ARG A 1 100 ? -2.908 -12.160 7.997 1.00 88.81 100 ARG A N 1
ATOM 757 C CA . ARG A 1 100 ? -1.761 -11.272 8.237 1.00 88.81 100 ARG A CA 1
ATOM 758 C C . ARG A 1 100 ? -2.040 -9.844 7.771 1.00 88.81 100 ARG A C 1
ATOM 760 O O . ARG A 1 100 ? -1.758 -8.913 8.519 1.00 88.81 100 ARG A O 1
ATOM 767 N N . LEU A 1 101 ? -2.640 -9.673 6.593 1.00 87.12 101 LEU A N 1
ATOM 768 C CA . LEU A 1 101 ? -3.025 -8.359 6.069 1.00 87.12 101 LEU A CA 1
ATOM 769 C C . LEU A 1 101 ? -4.028 -7.658 6.989 1.00 87.12 101 LEU A C 1
ATOM 771 O O . LEU A 1 101 ? -3.817 -6.503 7.352 1.00 87.12 101 LEU A O 1
ATOM 775 N N . ARG A 1 102 ? -5.067 -8.368 7.450 1.00 89.50 102 ARG A N 1
ATOM 776 C CA . ARG A 1 102 ? -6.027 -7.829 8.427 1.00 89.50 102 ARG A CA 1
ATOM 777 C C . ARG A 1 102 ? -5.330 -7.359 9.704 1.00 89.50 102 ARG A C 1
ATOM 779 O O . ARG A 1 102 ? -5.634 -6.279 10.203 1.00 89.50 102 ARG A O 1
ATOM 786 N N . ALA A 1 103 ? -4.394 -8.151 10.230 1.00 89.19 103 ALA A N 1
ATOM 787 C CA . ALA A 1 103 ? -3.634 -7.779 11.420 1.00 89.19 103 ALA A CA 1
ATOM 788 C C . ALA A 1 103 ? -2.773 -6.522 11.189 1.00 89.19 103 ALA A C 1
ATOM 790 O O . ALA A 1 103 ? -2.762 -5.629 12.036 1.00 89.19 103 ALA A O 1
ATOM 791 N N . GLN A 1 104 ? -2.109 -6.416 10.034 1.00 87.19 104 GLN A N 1
ATOM 792 C CA . GLN A 1 104 ? -1.313 -5.241 9.664 1.00 87.19 104 GLN A CA 1
ATOM 793 C C . GLN A 1 104 ? -2.174 -3.981 9.514 1.00 87.19 104 GLN A C 1
ATOM 795 O O . GLN A 1 104 ? -1.836 -2.947 10.084 1.00 87.19 104 GLN A O 1
ATOM 800 N N . MET A 1 105 ? -3.312 -4.068 8.818 1.00 87.12 105 MET A N 1
ATOM 801 C CA . MET A 1 105 ? -4.223 -2.930 8.651 1.00 87.12 105 MET A CA 1
ATOM 802 C C . MET A 1 105 ? -4.786 -2.445 9.995 1.00 87.12 105 MET A C 1
ATOM 804 O O . MET A 1 105 ? -4.847 -1.241 10.228 1.00 87.12 105 MET A O 1
ATOM 808 N N . ARG A 1 106 ? -5.108 -3.360 10.923 1.00 86.81 106 ARG A N 1
ATOM 809 C CA . ARG A 1 106 ? -5.529 -3.008 12.292 1.00 86.81 106 ARG A CA 1
ATOM 810 C C . ARG A 1 106 ? -4.449 -2.292 13.089 1.00 86.81 106 ARG A C 1
ATOM 812 O O . ARG A 1 106 ? -4.729 -1.266 13.703 1.00 86.81 106 ARG A O 1
ATOM 819 N N . ALA A 1 107 ? -3.234 -2.839 13.095 1.00 86.00 107 ALA A N 1
ATOM 820 C CA . ALA A 1 107 ? -2.109 -2.225 13.793 1.00 86.00 107 ALA A CA 1
ATOM 821 C C . ALA A 1 107 ? -1.848 -0.809 13.258 1.00 86.00 107 ALA A C 1
ATOM 823 O O . ALA A 1 107 ? -1.626 0.120 14.033 1.00 86.00 107 ALA A O 1
ATOM 824 N N . GLN A 1 108 ? -1.965 -0.633 11.941 1.00 80.81 108 GLN A N 1
ATOM 825 C CA . GLN A 1 108 ? -1.777 0.659 11.303 1.00 80.81 108 GLN A CA 1
ATOM 826 C C . GLN A 1 108 ? -2.901 1.655 11.609 1.00 80.81 108 GLN A C 1
ATOM 828 O O . GLN A 1 108 ? -2.619 2.832 11.846 1.00 80.81 108 GLN A O 1
ATOM 833 N N . ALA A 1 109 ? -4.158 1.203 11.643 1.00 78.25 109 ALA A N 1
ATOM 834 C CA . ALA A 1 109 ? -5.294 2.033 12.033 1.00 78.25 109 ALA A CA 1
ATOM 835 C C . ALA A 1 109 ? -5.149 2.537 13.476 1.00 78.25 109 ALA A C 1
ATOM 837 O O . ALA A 1 109 ? -5.336 3.722 13.728 1.00 78.25 109 ALA A O 1
ATOM 838 N N . ALA A 1 110 ? -4.717 1.671 14.400 1.00 74.75 110 ALA A N 1
ATOM 839 C CA . ALA A 1 110 ? -4.451 2.051 15.787 1.00 74.75 110 ALA A CA 1
ATOM 840 C C . ALA A 1 110 ? -3.293 3.058 15.930 1.00 74.75 110 ALA A C 1
ATOM 842 O O . ALA A 1 110 ? -3.323 3.889 16.828 1.00 74.75 110 ALA A O 1
ATOM 843 N N . ALA A 1 111 ? -2.286 3.004 15.052 1.00 70.44 111 ALA A N 1
ATOM 844 C CA . ALA A 1 111 ? -1.167 3.952 15.042 1.00 70.44 111 ALA A CA 1
ATOM 845 C C . ALA A 1 111 ? -1.495 5.298 14.365 1.00 70.44 111 ALA A C 1
ATOM 847 O O . ALA A 1 111 ? -0.734 6.255 14.501 1.00 70.44 111 ALA A O 1
ATOM 848 N N . SER A 1 112 ? -2.588 5.359 13.595 1.00 60.53 112 SER A N 1
ATOM 849 C CA . SER A 1 112 ? -2.987 6.531 12.799 1.00 60.53 112 SER A CA 1
ATOM 850 C C . SER A 1 112 ? -4.185 7.301 13.382 1.00 60.53 112 SER A C 1
ATOM 852 O O . SER A 1 112 ? -4.537 8.347 12.816 1.00 60.53 112 SER A O 1
ATOM 854 N N . ALA A 1 113 ? -4.795 6.759 14.447 1.00 54.34 113 ALA A N 1
ATOM 855 C CA . ALA A 1 113 ? -5.895 7.311 15.245 1.00 54.34 113 ALA A CA 1
ATOM 856 C C . ALA A 1 113 ? -5.375 8.217 16.371 1.00 54.34 113 ALA A C 1
ATOM 858 O O . ALA A 1 113 ? -6.051 9.235 16.640 1.00 54.34 113 ALA A O 1
#

Solvent-accessible surface area (backbone atoms only — not comparable to full-atom values): 6648 Å² total; per-residue (Å²): 135,81,77,80,44,70,43,81,45,76,47,92,70,87,57,93,60,44,63,64,49,49,54,52,50,51,58,49,42,58,74,72,61,37,31,31,39,37,39,34,35,46,55,77,43,74,62,47,70,71,41,44,67,61,46,39,73,74,49,35,39,80,74,51,71,48,83,42,100,46,73,87,54,18,21,38,31,25,40,26,69,64,42,89,82,64,68,80,75,75,64,90,68,86,47,70,65,54,49,51,46,51,53,51,53,50,56,41,41,68,75,74,108

Nearest PDB structures (foldseek):
  5bwa-assembly1_B  TM=6.807E-01  e=1.390E-01  Homo sapiens
  6wf5-assembly1_A  TM=5.746E-01  e=1.390E-01  Homo sapiens
  8pb6-assembly1_A  TM=3.980E-01  e=4.745E-01  Psilocybe cubensis
  9fmi-assembly1_A  TM=3.945E-01  e=5.399E-01  Psilocybe cubensis
  8ka3-assembly1_A  TM=4.796E-01  e=2.387E+00  Arabidopsis thaliana

Secondary structure (DSSP, 8-state):
-----EEEEE--S--TTHHHHHHHHHHHHHHTT-SEEEEEEESS-HHHHHHHHHHHHTT-EEEEEE--SSGGG-EEEEEEE--TT--TTSS---SHHHHHHHHHHHHHHHHH-

Mean predicted aligned error: 4.79 Å

pLDDT: mean 88.46, std 9.48, range [37.03, 96.88]